Protein AF-A0A850I2E7-F1 (afdb_monomer_lite)

Sequence (109 aa):
MKTKVGPKFDHPVLSTLGLPAKTVACFAPAAVASGYQDAPQIETSKTATVHFEDESLLDIVGPGSVVAMPTKTAFQTDLISIRVRARAAWAVTPGGAQVINPSYSSECA

Radius of gyration: 22.17 Å; chains: 1; bounding box: 39×52×66 Å

Structure (mmCIF, N/CA/C/O backbone):
data_AF-A0A850I2E7-F1
#
_entry.id   AF-A0A850I2E7-F1
#
loop_
_atom_site.group_PDB
_atom_site.id
_atom_site.type_symbol
_atom_site.label_atom_id
_atom_site.label_alt_id
_atom_site.label_comp_id
_atom_site.label_asym_id
_atom_site.label_entity_id
_atom_site.label_seq_id
_atom_site.pdbx_PDB_ins_code
_atom_site.Cartn_x
_atom_site.Cartn_y
_atom_site.Cartn_z
_atom_site.occupancy
_atom_site.B_iso_or_equiv
_atom_site.auth_seq_id
_atom_site.auth_comp_id
_atom_site.auth_asym_id
_atom_site.auth_atom_id
_atom_site.pdbx_PDB_model_num
ATOM 1 N N . MET A 1 1 ? -11.814 3.214 -15.231 1.00 51.19 1 MET A N 1
ATOM 2 C CA . MET A 1 1 ? -12.111 4.508 -15.886 1.00 51.19 1 MET A CA 1
ATOM 3 C C . MET A 1 1 ? -10.813 5.018 -16.506 1.00 51.19 1 MET A C 1
ATOM 5 O O . MET A 1 1 ? -9.890 5.286 -15.756 1.00 51.19 1 MET A O 1
ATOM 9 N N . LYS A 1 2 ? -10.680 5.048 -17.843 1.00 52.62 2 LYS A N 1
ATOM 10 C CA . LYS A 1 2 ? -9.493 5.621 -18.509 1.00 52.62 2 LYS A CA 1
ATOM 11 C C . LYS A 1 2 ? -9.649 7.145 -18.516 1.00 52.62 2 LYS A C 1
ATOM 13 O O . LYS A 1 2 ? -10.505 7.663 -19.230 1.00 52.62 2 LYS A O 1
ATOM 18 N N . THR A 1 3 ? -8.894 7.862 -17.692 1.00 58.09 3 THR A N 1
ATOM 19 C CA . THR A 1 3 ? -8.828 9.327 -17.770 1.00 58.09 3 THR A CA 1
ATOM 20 C C . THR A 1 3 ? -8.126 9.718 -19.070 1.00 58.09 3 THR A C 1
ATOM 22 O O . THR A 1 3 ? -7.101 9.149 -19.437 1.00 58.09 3 THR A O 1
ATOM 25 N N . LYS A 1 4 ? -8.713 10.649 -19.828 1.00 58.19 4 LYS A N 1
ATOM 26 C CA . LYS A 1 4 ? -8.162 11.095 -21.114 1.00 58.19 4 LYS A CA 1
ATOM 27 C C . LYS A 1 4 ? -6.980 12.039 -20.864 1.00 58.19 4 LYS A C 1
ATOM 29 O O . LYS A 1 4 ? -7.178 13.239 -20.742 1.00 58.19 4 LYS A O 1
ATOM 34 N N . VAL A 1 5 ? -5.767 11.493 -20.780 1.00 67.62 5 VAL A N 1
ATOM 35 C CA . VAL A 1 5 ? -4.514 12.261 -20.578 1.00 67.62 5 VAL A CA 1
ATOM 36 C C . VAL A 1 5 ? -3.858 12.698 -21.899 1.00 67.62 5 VAL A C 1
ATOM 38 O O . VAL A 1 5 ? -2.844 13.385 -21.899 1.00 67.62 5 VAL A O 1
ATOM 41 N N . GLY A 1 6 ? -4.446 12.315 -23.038 1.00 71.50 6 GLY A N 1
ATOM 42 C CA . GLY A 1 6 ? -4.006 12.683 -24.385 1.00 71.50 6 GLY A CA 1
ATOM 43 C C . GLY A 1 6 ? -4.188 11.532 -25.383 1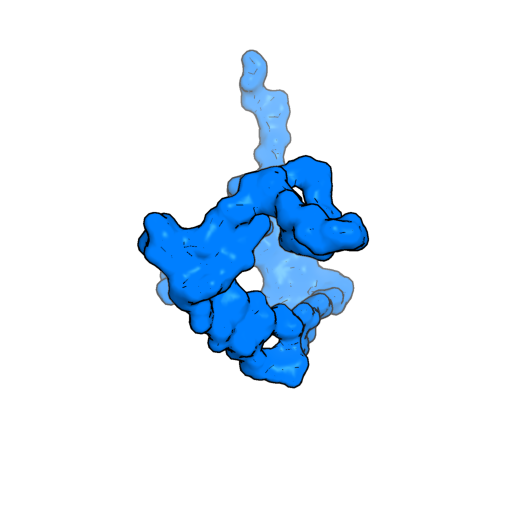.00 71.50 6 GLY A C 1
ATOM 44 O O . GLY A 1 6 ? -4.331 10.383 -24.971 1.00 71.50 6 GLY A O 1
ATOM 45 N N . PRO A 1 7 ? -4.175 11.801 -26.701 1.00 76.12 7 PRO A N 1
ATOM 46 C CA . PRO A 1 7 ? -4.477 10.800 -27.732 1.00 76.12 7 PRO A CA 1
ATOM 47 C C . PRO A 1 7 ? -3.427 9.685 -27.862 1.00 76.12 7 PRO A C 1
ATOM 49 O O . PRO A 1 7 ? -3.707 8.662 -28.475 1.00 76.12 7 PRO A O 1
ATOM 52 N N . LYS A 1 8 ? -2.223 9.878 -27.309 1.00 79.62 8 LYS A N 1
ATOM 53 C CA . LYS A 1 8 ? -1.114 8.909 -27.368 1.00 79.62 8 LYS A CA 1
ATOM 54 C C . LYS A 1 8 ? -0.792 8.256 -26.022 1.00 79.62 8 LYS A C 1
ATOM 56 O O . LYS A 1 8 ? 0.108 7.427 -25.957 1.00 79.62 8 LYS A O 1
ATOM 61 N N . PHE A 1 9 ? -1.484 8.642 -24.951 1.00 81.56 9 PHE A N 1
ATOM 62 C CA . PHE A 1 9 ? -1.241 8.093 -23.623 1.00 81.56 9 PHE A CA 1
ATOM 63 C C . PHE A 1 9 ? -2.217 6.944 -23.362 1.00 81.56 9 PHE A C 1
ATOM 65 O O . PHE A 1 9 ? -3.357 7.174 -22.961 1.00 81.56 9 PHE A O 1
ATOM 72 N N . ASP A 1 10 ? -1.773 5.712 -23.612 1.00 86.00 10 ASP A N 1
ATOM 73 C CA . ASP A 1 10 ? -2.569 4.494 -23.398 1.00 86.00 10 ASP A CA 1
ATOM 74 C C . ASP A 1 10 ? -2.036 3.668 -22.219 1.00 86.00 10 ASP A C 1
ATOM 76 O O . ASP A 1 10 ? -1.788 2.468 -22.314 1.00 86.00 10 ASP A O 1
ATOM 80 N N . HIS A 1 11 ? -1.835 4.335 -21.082 1.00 85.62 11 HIS A N 1
ATOM 81 C CA . HIS A 1 11 ? -1.470 3.686 -19.825 1.00 85.62 11 HIS A CA 1
ATOM 82 C C . HIS A 1 11 ? -2.578 3.871 -18.781 1.00 85.62 11 HIS A C 1
ATOM 84 O O . HIS A 1 11 ? -3.273 4.893 -18.788 1.00 85.62 11 HIS A O 1
ATOM 90 N N . PRO A 1 12 ? -2.777 2.894 -17.876 1.00 87.75 12 PRO A N 1
ATOM 91 C CA . PRO A 1 12 ? -3.738 3.033 -16.795 1.00 87.75 12 PRO A CA 1
ATOM 92 C C . PRO A 1 12 ? -3.317 4.167 -15.859 1.00 87.75 12 PRO A C 1
ATOM 94 O O . PRO A 1 12 ? -2.169 4.245 -15.428 1.00 87.75 12 PRO A O 1
ATOM 97 N N . VAL A 1 13 ? -4.272 5.028 -15.526 1.00 88.12 13 VAL A N 1
ATOM 98 C CA . VAL A 1 13 ? -4.089 6.109 -14.558 1.00 88.12 13 VAL A CA 1
ATOM 99 C C . VAL A 1 13 ? -4.911 5.785 -13.330 1.00 88.12 13 VAL A C 1
ATOM 101 O O . VAL A 1 13 ? -6.115 5.536 -13.424 1.00 88.12 13 VAL A O 1
ATOM 104 N N . LEU A 1 14 ? -4.250 5.809 -12.182 1.00 90.19 14 LEU A N 1
ATOM 105 C CA . LEU A 1 14 ? -4.861 5.585 -10.883 1.00 90.19 14 LEU A CA 1
ATOM 106 C C . LEU A 1 14 ? -4.784 6.889 -10.090 1.00 90.19 14 LEU A C 1
ATOM 108 O O . LEU A 1 14 ? -3.724 7.502 -9.996 1.00 90.19 14 LEU A O 1
ATOM 112 N N . SER A 1 15 ? -5.912 7.322 -9.534 1.00 89.44 15 SER A N 1
ATOM 113 C CA . SER A 1 15 ? -5.961 8.458 -8.614 1.00 89.44 15 SER A CA 1
ATOM 114 C C . SER A 1 15 ? -5.662 7.993 -7.192 1.00 89.44 15 SER A C 1
ATOM 116 O O . SER A 1 15 ? -6.205 6.980 -6.754 1.00 89.44 15 SER A O 1
ATOM 118 N N . THR A 1 16 ? -4.854 8.751 -6.453 1.00 90.06 16 THR A N 1
ATOM 119 C CA . THR A 1 16 ? -4.547 8.480 -5.045 1.00 90.06 16 THR A CA 1
ATOM 120 C C . THR A 1 16 ? -4.463 9.777 -4.250 1.00 90.06 16 THR A C 1
ATOM 122 O O . THR A 1 16 ? -4.033 10.799 -4.778 1.00 90.06 16 THR A O 1
ATOM 125 N N . LEU A 1 17 ? -4.857 9.720 -2.977 1.00 92.06 17 LEU A N 1
ATOM 126 C CA . LEU A 1 17 ? -4.629 10.793 -2.003 1.00 92.06 17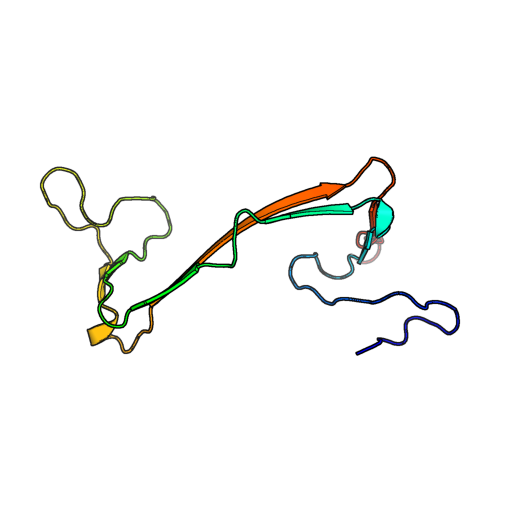 LEU A CA 1
ATOM 127 C C . LEU A 1 17 ? -3.253 10.682 -1.326 1.00 92.06 17 LEU A C 1
ATOM 129 O O . LEU A 1 17 ? -2.863 11.572 -0.582 1.00 92.06 17 LEU A O 1
ATOM 133 N N . GLY A 1 18 ? -2.513 9.596 -1.575 1.00 91.38 18 GLY A N 1
ATOM 134 C CA . GLY A 1 18 ? -1.185 9.370 -0.998 1.00 91.38 18 GLY A CA 1
ATOM 135 C C . GLY A 1 18 ? -0.059 10.179 -1.649 1.00 91.38 18 GLY A C 1
ATOM 136 O O . GLY A 1 18 ? 1.080 10.086 -1.204 1.00 91.38 18 GLY A O 1
ATOM 137 N N . LEU A 1 19 ? -0.349 10.947 -2.704 1.00 90.88 19 LEU A N 1
ATOM 138 C CA . LEU A 1 19 ? 0.598 11.874 -3.322 1.00 90.88 19 LEU A CA 1
ATOM 139 C C . LEU A 1 19 ? 0.202 13.319 -2.986 1.00 90.88 19 LEU A C 1
ATOM 141 O O . LEU A 1 19 ? -0.992 13.626 -2.980 1.00 90.88 19 LEU A O 1
ATOM 145 N N . PRO A 1 20 ? 1.174 14.222 -2.753 1.00 91.00 20 PRO A N 1
ATOM 146 C CA . PRO A 1 20 ? 0.889 15.643 -2.604 1.00 91.00 20 PRO A CA 1
ATOM 147 C C . PRO A 1 20 ? 0.145 16.218 -3.813 1.00 91.00 20 PRO A C 1
ATOM 149 O O . PRO A 1 20 ? 0.219 15.703 -4.933 1.00 91.00 20 PRO A O 1
ATOM 152 N N . ALA A 1 21 ? -0.559 17.328 -3.594 1.00 89.12 21 ALA A N 1
ATOM 153 C CA . ALA A 1 21 ? -1.259 18.017 -4.668 1.00 89.12 21 ALA A CA 1
ATOM 154 C C . ALA A 1 21 ? -0.300 18.369 -5.820 1.00 89.12 21 ALA A C 1
ATOM 156 O O . ALA A 1 21 ? 0.814 18.839 -5.595 1.00 89.12 21 ALA A O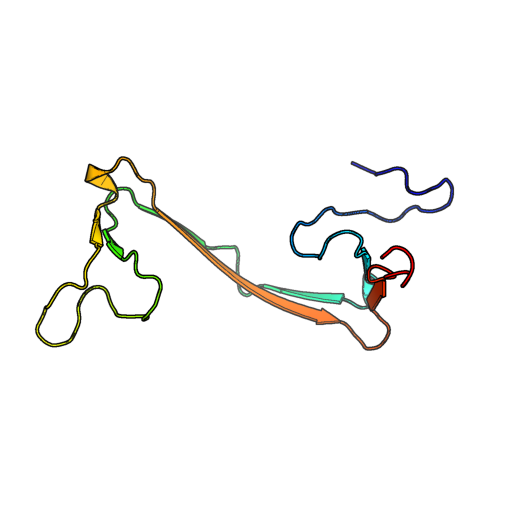 1
ATOM 157 N N . LYS A 1 22 ? -0.773 18.174 -7.060 1.00 88.94 22 LYS A N 1
ATOM 158 C CA . LYS A 1 22 ? -0.013 18.397 -8.305 1.00 88.94 22 LYS A CA 1
ATOM 159 C C . LYS A 1 22 ? 1.233 17.504 -8.471 1.00 88.94 22 LYS A C 1
ATOM 161 O O . LYS A 1 22 ? 2.056 17.794 -9.334 1.00 88.94 22 LYS A O 1
ATOM 166 N N . THR A 1 23 ? 1.353 16.414 -7.710 1.00 92.00 23 THR A N 1
ATOM 167 C CA . THR A 1 23 ? 2.393 15.395 -7.911 1.00 92.00 23 THR A CA 1
ATOM 168 C C . THR A 1 23 ? 1.870 14.243 -8.766 1.00 92.00 23 THR A C 1
ATOM 170 O O . THR A 1 23 ? 0.758 13.755 -8.564 1.00 92.00 23 THR A O 1
ATOM 173 N N . VAL A 1 24 ? 2.693 13.768 -9.702 1.00 91.62 24 VAL A N 1
ATOM 174 C CA . VAL A 1 24 ? 2.427 12.562 -10.500 1.00 91.62 24 VAL A CA 1
ATOM 175 C C . VAL A 1 24 ? 3.591 11.594 -10.340 1.00 91.62 24 VAL A C 1
ATOM 177 O O . VAL A 1 24 ? 4.747 11.988 -10.472 1.00 91.62 24 VAL A O 1
ATOM 180 N N . ALA A 1 25 ? 3.288 10.323 -10.084 1.00 93.44 25 ALA A N 1
ATOM 181 C CA . ALA A 1 25 ? 4.270 9.247 -10.069 1.00 93.44 25 ALA A CA 1
ATOM 182 C C . ALA A 1 25 ? 3.938 8.224 -11.161 1.00 93.44 25 ALA A C 1
ATOM 184 O O . ALA A 1 25 ? 2.801 7.761 -11.266 1.00 93.44 25 ALA A O 1
ATOM 185 N N . CYS A 1 26 ? 4.940 7.872 -11.958 1.00 93.38 26 CYS A N 1
ATOM 186 C CA . CYS A 1 26 ? 4.857 6.880 -13.019 1.00 93.38 26 CYS A CA 1
ATOM 187 C C . CYS A 1 26 ? 5.809 5.729 -12.706 1.00 93.38 26 CYS A C 1
ATOM 189 O O . CYS A 1 26 ? 6.969 5.955 -12.367 1.00 93.38 26 CYS A O 1
ATOM 191 N N . PHE A 1 27 ? 5.328 4.501 -12.870 1.00 94.12 27 PHE A N 1
ATOM 192 C CA . PHE A 1 27 ? 6.102 3.287 -12.634 1.00 94.12 27 PHE A CA 1
ATOM 193 C C . PHE A 1 27 ? 6.031 2.402 -13.873 1.00 94.12 27 PHE A C 1
ATOM 195 O O . PHE A 1 27 ? 4.941 2.149 -14.392 1.00 94.12 27 PHE A O 1
ATOM 202 N N . ALA A 1 28 ? 7.178 1.924 -14.351 1.00 94.19 28 ALA A N 1
ATOM 203 C CA . ALA A 1 28 ? 7.212 0.913 -15.398 1.00 94.19 28 ALA A CA 1
ATOM 204 C C . ALA A 1 28 ? 6.720 -0.421 -14.803 1.00 94.19 28 ALA A C 1
ATOM 206 O O . ALA A 1 28 ? 7.341 -0.905 -13.857 1.00 94.19 28 ALA A O 1
ATOM 207 N N . PRO A 1 29 ? 5.652 -1.054 -15.330 1.00 91.75 29 PRO A N 1
ATOM 208 C CA . PRO A 1 29 ? 5.078 -2.248 -14.703 1.00 91.75 29 PRO A CA 1
ATOM 209 C C . PRO A 1 29 ? 6.080 -3.393 -14.514 1.00 91.75 29 PRO A C 1
ATOM 211 O O . PRO A 1 29 ? 6.080 -4.045 -13.479 1.00 91.75 29 PRO A O 1
ATOM 214 N N . ALA A 1 30 ? 6.984 -3.590 -15.478 1.00 94.31 30 ALA A N 1
ATOM 215 C CA . ALA A 1 30 ? 8.017 -4.625 -15.415 1.00 94.31 30 ALA A CA 1
ATOM 216 C C . ALA A 1 30 ? 9.122 -4.352 -14.374 1.00 94.31 30 ALA A C 1
ATOM 218 O O . ALA A 1 30 ? 9.899 -5.249 -14.062 1.00 94.31 30 ALA A O 1
ATOM 219 N N . ALA A 1 31 ? 9.210 -3.127 -13.850 1.00 96.00 31 ALA A N 1
ATOM 220 C CA . ALA A 1 31 ? 10.201 -2.724 -12.857 1.00 96.00 31 ALA A CA 1
ATOM 221 C C . ALA A 1 31 ? 9.683 -2.813 -11.412 1.00 96.00 31 ALA A C 1
ATOM 223 O O . ALA A 1 31 ? 10.452 -2.582 -10.479 1.00 96.00 31 ALA A O 1
ATOM 224 N N . VAL A 1 32 ? 8.391 -3.107 -11.220 1.00 95.75 32 VAL A N 1
ATOM 225 C CA . VAL A 1 32 ? 7.746 -3.171 -9.905 1.00 95.75 32 VAL A CA 1
ATOM 226 C C . VAL A 1 32 ? 7.553 -4.625 -9.496 1.00 95.75 32 VAL A C 1
ATOM 228 O O . VAL A 1 32 ? 6.874 -5.391 -10.175 1.00 95.75 32 VAL A O 1
ATOM 231 N N . ALA A 1 33 ? 8.099 -4.986 -8.339 1.00 95.69 33 ALA A N 1
ATOM 232 C CA . ALA A 1 33 ? 7.779 -6.231 -7.658 1.00 95.69 33 ALA A CA 1
ATOM 233 C C . ALA A 1 33 ? 6.829 -5.934 -6.494 1.00 95.69 33 ALA A C 1
ATOM 235 O O . ALA A 1 33 ? 7.064 -5.010 -5.714 1.00 95.69 33 ALA A O 1
ATOM 236 N N . SER A 1 34 ? 5.769 -6.731 -6.363 1.00 94.44 34 SER A N 1
ATOM 237 C CA . SER A 1 34 ? 4.870 -6.693 -5.207 1.00 94.44 34 SER A CA 1
ATOM 238 C C . SER A 1 34 ? 4.691 -8.098 -4.651 1.00 94.44 34 SER A C 1
ATOM 240 O O . SER A 1 34 ? 4.646 -9.070 -5.405 1.00 94.44 34 SER A O 1
ATOM 242 N N . GLY A 1 35 ? 4.634 -8.202 -3.328 1.00 93.69 35 GLY A N 1
ATOM 243 C CA . GLY A 1 35 ? 4.462 -9.461 -2.620 1.00 93.69 35 GLY A CA 1
ATOM 244 C C . GLY A 1 35 ? 3.497 -9.293 -1.458 1.00 93.69 35 GLY A C 1
ATOM 245 O O . GLY A 1 35 ? 3.488 -8.261 -0.786 1.00 93.69 35 GLY A O 1
ATOM 246 N N . TYR A 1 36 ? 2.702 -10.329 -1.221 1.00 94.50 36 TYR A N 1
ATOM 247 C CA . TYR A 1 36 ? 1.727 -10.391 -0.141 1.00 94.50 36 TYR A CA 1
ATOM 248 C C . TYR A 1 36 ? 1.957 -11.686 0.626 1.00 94.50 36 TYR A C 1
ATOM 250 O O . TYR A 1 36 ? 2.177 -12.729 0.011 1.00 94.50 36 TYR A O 1
ATOM 258 N N . GLN A 1 37 ? 1.937 -11.621 1.959 1.00 91.81 37 GLN A N 1
ATOM 259 C CA . GLN A 1 37 ? 2.083 -12.832 2.772 1.00 91.81 37 GLN A CA 1
ATOM 260 C C . GLN A 1 37 ? 0.853 -13.745 2.624 1.00 91.81 37 GLN A C 1
ATOM 262 O O . GLN A 1 37 ? 1.003 -14.959 2.552 1.00 91.81 37 GLN A O 1
ATOM 267 N N . ASP A 1 38 ? -0.345 -13.152 2.605 1.00 90.62 38 ASP A N 1
ATOM 268 C CA . ASP A 1 38 ? -1.643 -13.821 2.459 1.00 90.62 38 ASP A CA 1
ATOM 269 C C . ASP A 1 38 ? -2.716 -12.778 2.071 1.00 90.62 38 ASP A C 1
ATOM 271 O O . ASP A 1 38 ? -2.426 -11.574 1.995 1.00 90.62 38 ASP A O 1
ATOM 275 N N . ALA A 1 39 ? -3.956 -13.216 1.856 1.00 92.00 39 ALA A N 1
ATOM 276 C CA . ALA A 1 39 ? -5.116 -12.346 1.737 1.00 92.00 39 ALA A CA 1
ATOM 277 C C . ALA A 1 39 ? -5.255 -11.429 2.976 1.00 92.00 39 ALA A C 1
ATOM 279 O O . ALA A 1 39 ? -4.958 -11.849 4.101 1.00 92.00 39 ALA A O 1
ATOM 280 N N . PRO A 1 40 ? -5.723 -10.176 2.810 1.00 91.81 40 PRO A N 1
ATOM 281 C CA . PRO A 1 40 ? -5.979 -9.287 3.937 1.00 91.81 40 PRO A CA 1
ATOM 282 C C . PRO A 1 40 ? -6.925 -9.922 4.960 1.00 91.81 40 PRO A C 1
ATOM 284 O O . PRO A 1 40 ? -8.024 -10.358 4.621 1.00 91.81 40 PRO A O 1
ATOM 287 N N . GLN A 1 41 ? -6.519 -9.930 6.228 1.00 92.62 41 GLN A N 1
ATOM 288 C CA . GLN A 1 41 ? -7.371 -10.382 7.323 1.00 92.62 41 GLN A CA 1
ATOM 289 C C . GLN A 1 41 ? -8.211 -9.209 7.817 1.00 92.62 41 GLN A C 1
ATOM 291 O O . GLN A 1 41 ? -7.660 -8.210 8.290 1.00 92.62 41 GLN A O 1
ATOM 296 N N . ILE A 1 42 ? -9.531 -9.335 7.695 1.00 92.50 42 ILE A N 1
ATOM 297 C CA . ILE A 1 42 ? -10.498 -8.329 8.132 1.00 92.50 42 ILE A CA 1
ATOM 298 C C . ILE A 1 42 ? -11.283 -8.908 9.301 1.00 92.50 42 ILE A C 1
ATOM 300 O O . ILE A 1 42 ? -11.953 -9.929 9.169 1.00 92.50 42 ILE A O 1
ATOM 304 N N . GLU A 1 43 ? -11.211 -8.237 10.439 1.00 90.81 43 GLU A N 1
ATOM 305 C CA . GLU A 1 43 ? -11.975 -8.572 11.633 1.00 90.81 43 GLU A CA 1
ATOM 306 C C . GLU A 1 43 ? -12.835 -7.376 12.025 1.00 90.81 43 GLU A C 1
ATOM 308 O O . GLU A 1 43 ? -12.391 -6.227 11.973 1.00 90.81 43 GLU A O 1
ATOM 313 N N . THR A 1 44 ? -14.067 -7.643 12.443 1.00 89.75 44 THR A N 1
ATOM 314 C CA . THR A 1 44 ? -14.987 -6.610 12.918 1.00 89.75 44 THR A CA 1
ATOM 315 C C . THR A 1 44 ? -15.455 -6.939 14.320 1.00 89.75 44 THR A C 1
ATOM 317 O O . THR A 1 44 ? -15.789 -8.091 14.600 1.00 89.75 44 THR A O 1
ATOM 320 N N . SER A 1 45 ? -15.550 -5.932 15.181 1.00 83.31 45 SER A N 1
ATOM 321 C CA . SER A 1 45 ? -16.130 -6.083 16.511 1.00 83.31 45 SER A CA 1
ATOM 322 C C . SER A 1 45 ? -17.045 -4.914 16.848 1.00 83.31 45 SER A C 1
ATOM 324 O O . SER A 1 45 ? -16.723 -3.757 16.582 1.00 83.31 45 SER A O 1
ATOM 326 N N . LYS A 1 46 ? -18.188 -5.240 17.455 1.00 81.12 46 LYS A N 1
ATOM 327 C CA . LYS A 1 46 ? -19.144 -4.278 18.028 1.00 81.12 46 LYS A CA 1
ATOM 328 C C . LYS A 1 46 ? -18.991 -4.131 19.544 1.00 81.12 46 LYS A C 1
ATOM 330 O O . LYS A 1 46 ? -19.669 -3.321 20.160 1.00 81.12 46 LYS A O 1
ATOM 335 N N . THR A 1 47 ? -18.122 -4.934 20.156 1.00 81.81 47 THR A N 1
ATOM 336 C CA . THR A 1 47 ? -17.902 -4.975 21.610 1.00 81.81 47 THR A CA 1
ATOM 337 C C . THR A 1 47 ? -16.475 -4.591 21.990 1.00 81.81 47 THR A C 1
ATOM 339 O O . THR A 1 47 ? -16.111 -4.673 23.160 1.00 81.81 47 THR A O 1
ATOM 342 N N . ALA A 1 48 ? -15.656 -4.186 21.014 1.00 79.44 48 ALA A N 1
ATOM 343 C CA . ALA A 1 48 ? -14.286 -3.775 21.259 1.00 79.44 48 ALA A CA 1
ATOM 344 C C . ALA A 1 48 ? -14.233 -2.512 22.126 1.00 79.44 48 ALA A C 1
ATOM 346 O O . ALA A 1 48 ? -15.051 -1.598 22.000 1.00 79.44 48 ALA A O 1
ATOM 347 N N . THR A 1 49 ? -13.229 -2.474 22.988 1.00 78.69 49 THR A N 1
ATOM 348 C CA . THR A 1 49 ? -12.842 -1.290 23.743 1.00 78.69 49 THR A CA 1
ATOM 349 C C . THR A 1 49 ? -11.660 -0.653 23.023 1.00 78.69 49 THR A C 1
ATOM 351 O O . THR A 1 49 ? -10.676 -1.339 22.749 1.00 78.69 49 THR A O 1
ATOM 354 N N . VAL A 1 50 ? -11.772 0.628 22.676 1.00 76.44 50 VAL A N 1
ATOM 355 C CA . VAL A 1 50 ? -10.768 1.368 21.901 1.00 76.44 50 VAL A CA 1
ATOM 356 C C . VAL A 1 50 ? -10.176 2.472 22.774 1.00 76.44 50 VAL A C 1
ATOM 358 O O . VAL A 1 50 ? -10.914 3.251 23.388 1.00 76.44 50 VAL A O 1
ATOM 361 N N . HIS A 1 51 ? -8.846 2.503 22.836 1.00 78.62 51 HIS A N 1
ATOM 362 C CA . HIS A 1 51 ? -8.075 3.589 23.431 1.00 78.62 51 HIS A CA 1
ATOM 363 C C . HIS A 1 51 ? -7.940 4.726 22.418 1.00 78.62 51 HIS A C 1
ATOM 365 O O . HIS A 1 51 ? -7.642 4.458 21.255 1.00 78.62 51 HIS A O 1
ATOM 371 N N . PHE A 1 52 ? -8.198 5.964 22.839 1.00 69.31 52 PHE A N 1
ATOM 372 C CA . PHE A 1 52 ? -8.149 7.144 21.970 1.00 69.31 52 PHE A CA 1
ATOM 373 C C . PHE A 1 52 ? -7.145 8.162 22.507 1.00 69.31 52 PHE A C 1
ATOM 375 O O . PHE A 1 52 ? -7.533 9.267 22.890 1.00 69.31 52 PHE A O 1
ATOM 382 N N . GLU A 1 53 ? -5.873 7.786 22.582 1.00 71.88 53 GLU A N 1
ATOM 383 C CA . GLU A 1 53 ? -4.812 8.727 22.926 1.00 71.88 53 GLU A CA 1
ATOM 384 C C . GLU A 1 53 ? -4.110 9.263 21.677 1.00 71.88 53 GLU A C 1
ATOM 386 O O . GLU A 1 53 ? -4.146 8.645 20.617 1.00 71.88 53 GLU A O 1
ATOM 391 N N . ASP A 1 54 ? -3.545 10.463 21.803 1.00 69.88 54 ASP A N 1
ATOM 392 C CA . ASP A 1 54 ? -2.948 11.210 20.685 1.00 69.88 54 ASP A CA 1
ATOM 393 C C . ASP A 1 54 ? -1.437 11.440 20.883 1.00 69.88 54 ASP A C 1
ATOM 395 O O . ASP A 1 54 ? -0.674 11.482 19.923 1.00 69.88 54 ASP A O 1
ATOM 399 N N . GLU A 1 55 ? -0.971 11.543 22.135 1.00 69.50 55 GLU A N 1
ATOM 400 C CA . GLU A 1 55 ? 0.402 11.981 22.437 1.00 69.50 55 GLU A CA 1
ATOM 401 C C . GLU A 1 55 ? 1.341 10.875 22.956 1.00 69.50 55 GLU A C 1
ATOM 403 O O . GLU A 1 55 ? 2.562 11.020 22.867 1.00 69.50 55 GLU A O 1
ATOM 408 N N . SER A 1 56 ? 0.826 9.766 23.500 1.00 68.50 56 SER A N 1
ATOM 409 C CA . SER A 1 56 ? 1.662 8.752 24.159 1.00 68.50 56 SER A CA 1
ATOM 410 C C . SER A 1 56 ? 1.098 7.339 24.037 1.00 68.50 56 SER A C 1
ATOM 412 O O . SER A 1 56 ? 0.205 6.979 24.795 1.00 68.50 56 SER A O 1
ATOM 414 N N . LEU A 1 57 ? 1.695 6.519 23.171 1.00 66.00 57 LEU A N 1
ATOM 415 C CA . LEU A 1 57 ? 1.286 5.133 22.910 1.00 66.00 57 LEU A CA 1
ATOM 416 C C . LEU A 1 57 ? 1.388 4.266 24.178 1.00 66.00 57 LEU A C 1
ATOM 418 O O . LEU A 1 57 ? 2.435 3.680 24.460 1.00 66.00 57 LEU A O 1
ATOM 422 N N . LEU A 1 58 ? 0.303 4.198 24.950 1.00 71.06 58 LEU A N 1
ATOM 423 C CA . LEU A 1 58 ? 0.155 3.351 26.129 1.00 71.06 58 LEU A CA 1
ATOM 424 C C . LEU A 1 58 ? -0.796 2.194 25.821 1.00 71.06 58 LEU A C 1
ATOM 426 O O . LEU A 1 58 ? -1.793 2.344 25.115 1.00 71.06 58 LEU A O 1
ATOM 430 N N . ASP A 1 59 ? -0.509 1.028 26.397 1.00 77.75 59 ASP A N 1
ATOM 431 C CA . ASP A 1 59 ? -1.461 -0.078 26.390 1.00 77.75 59 ASP A CA 1
ATOM 432 C C . ASP A 1 59 ? -2.741 0.317 27.148 1.00 77.75 59 ASP A C 1
ATOM 434 O O . ASP A 1 59 ? -2.689 1.024 28.157 1.00 77.75 59 ASP A O 1
ATOM 438 N N . ILE A 1 60 ? -3.899 -0.206 26.713 1.00 78.56 60 ILE A N 1
ATOM 439 C CA . ILE A 1 60 ? -5.203 0.025 27.376 1.00 78.56 60 ILE A CA 1
ATOM 440 C C . ILE A 1 60 ? -5.133 -0.280 28.876 1.00 78.56 60 ILE A C 1
ATOM 442 O O . ILE A 1 60 ? -5.807 0.374 29.672 1.00 78.56 60 ILE A O 1
ATOM 446 N N . VAL A 1 61 ? -4.338 -1.280 29.260 1.00 82.44 61 VAL A N 1
ATOM 447 C CA . VAL A 1 61 ? -4.100 -1.652 30.652 1.00 82.44 61 VAL A CA 1
ATOM 448 C C . VAL A 1 61 ? -2.599 -1.671 30.902 1.00 82.44 61 VAL A C 1
ATOM 450 O O . VAL A 1 61 ? -1.889 -2.515 30.360 1.00 82.44 61 VAL A O 1
ATOM 453 N N . GLY A 1 62 ? -2.130 -0.753 31.744 1.00 77.44 62 GLY A N 1
ATOM 454 C CA . GLY A 1 62 ? -0.736 -0.699 32.171 1.00 77.44 62 GLY A CA 1
ATOM 455 C C . GLY A 1 62 ? -0.424 -1.628 33.356 1.00 77.44 62 GLY A C 1
ATOM 456 O O . GLY A 1 62 ? -1.317 -2.277 33.918 1.00 77.44 62 GLY A O 1
ATOM 457 N N . PRO A 1 63 ? 0.849 -1.671 33.794 1.00 74.69 63 PRO A N 1
ATOM 458 C CA . PRO A 1 63 ? 1.252 -2.373 35.010 1.00 74.69 63 PRO A CA 1
ATOM 459 C C . PRO A 1 63 ? 0.399 -1.930 36.209 1.00 74.69 63 PRO A C 1
ATOM 461 O O . PRO A 1 63 ? 0.216 -0.739 36.442 1.00 74.69 63 PRO A O 1
ATOM 464 N N . GLY A 1 64 ? -0.140 -2.888 36.968 1.00 80.75 64 GLY A N 1
ATOM 465 C CA . GLY A 1 64 ? -1.044 -2.598 38.090 1.00 80.75 64 GLY A CA 1
ATOM 466 C C . GLY A 1 64 ? -2.532 -2.522 37.726 1.00 80.75 64 GLY A C 1
ATOM 467 O O . GLY A 1 64 ? -3.331 -2.114 38.561 1.00 80.75 64 GLY A O 1
ATOM 468 N N . SER A 1 65 ? -2.925 -2.954 36.521 1.00 79.88 65 SER A N 1
ATOM 469 C CA . SER A 1 65 ? -4.330 -3.001 36.068 1.00 79.88 65 SER A CA 1
ATOM 470 C C . SER A 1 65 ? -5.016 -1.631 35.985 1.00 79.88 65 SER A C 1
ATOM 472 O O . SER A 1 65 ? -6.241 -1.535 36.066 1.00 79.88 65 SER A O 1
ATOM 474 N N . VAL A 1 66 ? -4.234 -0.563 35.817 1.00 79.81 66 VAL A N 1
ATOM 475 C CA . VAL A 1 66 ? -4.764 0.789 35.621 1.00 79.81 66 VAL A CA 1
ATOM 476 C C . VAL A 1 66 ? -5.151 0.949 34.156 1.00 79.81 66 VAL A C 1
ATOM 478 O O . VAL A 1 66 ? -4.321 0.769 33.264 1.00 79.81 66 VAL A O 1
ATOM 481 N N . VAL A 1 67 ? -6.423 1.267 33.919 1.00 80.62 67 VAL A N 1
ATOM 482 C CA . VAL A 1 67 ? -6.952 1.512 32.575 1.00 80.62 67 VAL A CA 1
ATOM 483 C C . VAL A 1 67 ? -6.536 2.904 32.115 1.00 80.62 67 VAL A C 1
ATOM 485 O O . VAL A 1 67 ? -6.792 3.890 32.809 1.00 80.62 67 VAL A O 1
ATOM 488 N N . ALA A 1 68 ? -5.925 2.989 30.938 1.00 72.56 68 ALA A N 1
ATOM 489 C CA . ALA A 1 68 ? -5.552 4.255 30.332 1.00 72.56 68 ALA A CA 1
ATOM 490 C C . ALA A 1 68 ? -6.811 5.016 29.860 1.00 72.56 68 ALA A C 1
ATOM 492 O O . ALA A 1 68 ? -7.766 4.426 29.349 1.00 72.56 68 ALA A O 1
ATOM 493 N N . MET A 1 69 ? -6.837 6.338 30.038 1.00 77.19 69 MET A N 1
ATOM 494 C CA . MET A 1 69 ? -7.965 7.209 29.672 1.00 77.19 69 MET A CA 1
ATOM 495 C C . MET A 1 69 ? -7.537 8.193 28.572 1.00 77.19 69 MET A C 1
ATOM 497 O O . MET A 1 69 ? -6.421 8.697 28.656 1.00 77.19 69 MET A O 1
ATOM 501 N N . PRO A 1 70 ? -8.399 8.517 27.587 1.00 77.31 70 PRO A N 1
ATOM 502 C CA . PRO A 1 70 ? -9.795 8.104 27.456 1.00 77.31 70 PRO A CA 1
ATOM 503 C C . PRO A 1 70 ? -9.959 6.750 26.746 1.00 77.31 70 PRO A C 1
ATOM 505 O O . PRO A 1 70 ? -9.347 6.472 25.716 1.00 77.31 70 PRO A O 1
ATOM 508 N N . THR A 1 71 ? -10.867 5.928 27.269 1.00 78.25 71 THR A N 1
ATOM 509 C CA . THR A 1 71 ? -11.228 4.633 26.684 1.00 78.25 71 THR A CA 1
ATOM 510 C C . THR A 1 71 ? -12.733 4.584 26.431 1.00 78.25 71 THR A C 1
ATOM 512 O O . THR A 1 71 ? -13.522 4.948 27.304 1.00 78.25 71 THR A O 1
ATOM 515 N N . LYS A 1 72 ? -13.152 4.146 25.235 1.00 76.12 72 LYS A N 1
ATOM 516 C CA . LYS A 1 72 ? -14.574 4.001 24.873 1.00 76.12 72 LYS A CA 1
ATOM 517 C C . LYS A 1 72 ? -14.879 2.582 24.422 1.00 76.12 72 LYS A C 1
ATOM 519 O O . LYS A 1 72 ? -14.082 1.948 23.736 1.00 76.12 72 LYS A O 1
ATOM 524 N N . THR A 1 73 ? -16.067 2.099 24.765 1.00 78.12 73 THR A N 1
ATOM 525 C CA . THR A 1 73 ? -16.599 0.848 24.217 1.00 78.12 73 THR A CA 1
ATOM 526 C C . THR A 1 73 ? -17.409 1.124 22.957 1.00 78.12 73 THR A C 1
ATOM 528 O O . THR A 1 73 ? -18.247 2.032 22.920 1.00 78.12 73 THR A O 1
ATOM 531 N N . ALA A 1 74 ? -17.175 0.307 21.932 1.00 77.94 74 ALA A N 1
ATOM 532 C CA . ALA A 1 74 ? -17.876 0.383 20.661 1.00 77.94 74 ALA A CA 1
ATOM 533 C C . ALA A 1 74 ? -19.392 0.167 20.812 1.00 77.94 74 ALA A C 1
ATOM 535 O O . ALA A 1 74 ? -20.174 0.752 20.070 1.00 77.94 74 ALA A O 1
ATOM 536 N N . PHE A 1 75 ? -19.819 -0.585 21.832 1.00 71.56 75 PHE A N 1
ATOM 537 C CA . PHE A 1 75 ? -21.232 -0.871 22.076 1.00 71.56 75 PHE A CA 1
ATOM 538 C C . PHE A 1 75 ? -22.018 0.353 22.570 1.00 71.56 75 PHE A C 1
ATOM 540 O O . PHE A 1 75 ? -23.115 0.617 22.091 1.00 71.56 75 PHE A O 1
ATOM 547 N N . GLN A 1 76 ? -21.470 1.125 23.515 1.00 72.06 76 GLN A N 1
ATOM 548 C CA . GLN A 1 76 ? -22.177 2.280 24.099 1.00 72.06 76 GLN A CA 1
ATOM 549 C C . GLN A 1 76 ? -22.213 3.495 23.168 1.00 72.06 76 GLN A C 1
ATOM 551 O O . GLN A 1 76 ? -22.990 4.417 23.396 1.00 72.06 76 GLN A O 1
ATOM 556 N N . THR A 1 77 ? -21.349 3.519 22.155 1.00 81.81 77 THR A N 1
ATOM 557 C CA . THR A 1 77 ? -21.148 4.683 21.282 1.00 81.81 77 THR A CA 1
AT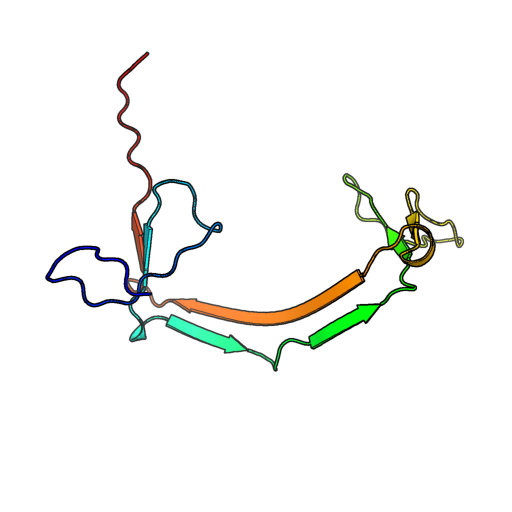OM 558 C C . THR A 1 77 ? -21.555 4.429 19.833 1.00 81.81 77 THR A C 1
ATOM 560 O O . THR A 1 77 ? -21.249 5.251 18.976 1.00 81.81 77 THR A O 1
ATOM 563 N N . ASP A 1 78 ? -22.259 3.319 19.579 1.00 82.25 78 ASP A N 1
ATOM 564 C CA . ASP A 1 78 ? -22.705 2.886 18.248 1.00 82.25 78 ASP A CA 1
ATOM 565 C C . ASP A 1 78 ? -21.565 2.892 17.214 1.00 82.25 78 ASP A C 1
ATOM 567 O O . ASP A 1 78 ? -21.659 3.445 16.119 1.00 82.25 78 ASP A O 1
ATOM 571 N N . LEU A 1 79 ? -20.431 2.300 17.600 1.00 82.88 79 LEU A N 1
ATOM 572 C CA . LEU A 1 79 ? -19.257 2.182 16.744 1.00 82.88 79 LEU A CA 1
ATOM 573 C C . LEU A 1 79 ? -19.114 0.754 16.218 1.00 82.88 79 LEU A C 1
ATOM 575 O O . LEU A 1 79 ? -19.396 -0.235 16.898 1.00 82.88 79 LEU A O 1
ATOM 579 N N . ILE A 1 80 ? -18.567 0.650 15.010 1.00 85.25 80 ILE A N 1
ATOM 580 C CA . ILE A 1 80 ? -17.989 -0.587 14.495 1.00 85.25 80 ILE A CA 1
ATOM 581 C C . ILE A 1 80 ? -16.472 -0.440 14.474 1.00 85.25 80 ILE A C 1
ATOM 583 O O . ILE A 1 80 ? -15.924 0.447 13.822 1.00 85.25 80 ILE A O 1
ATOM 587 N N . SER A 1 81 ? -15.775 -1.319 15.187 1.00 87.19 81 SER A N 1
ATOM 588 C CA . SER A 1 81 ? -14.322 -1.414 15.089 1.00 87.19 81 SER A CA 1
ATOM 589 C C . SER A 1 81 ? -13.968 -2.377 13.967 1.00 87.19 81 SER A C 1
ATOM 591 O O . SER A 1 81 ? -14.407 -3.529 13.976 1.00 87.19 81 SER A O 1
ATOM 593 N N . ILE A 1 82 ? -13.169 -1.910 13.010 1.00 89.38 82 ILE A N 1
ATOM 594 C CA . ILE A 1 82 ? -12.684 -2.713 11.886 1.00 89.38 82 ILE A CA 1
ATOM 595 C C . ILE A 1 82 ? -11.165 -2.794 11.985 1.00 89.38 82 ILE A C 1
ATOM 597 O O . ILE A 1 82 ? -10.478 -1.775 11.940 1.00 89.38 82 ILE A O 1
ATOM 601 N N . ARG A 1 83 ? -10.635 -4.012 12.104 1.00 88.38 83 ARG A N 1
ATOM 602 C CA . ARG A 1 83 ? -9.200 -4.286 12.076 1.00 88.38 83 ARG A CA 1
ATOM 603 C C . ARG A 1 83 ? -8.845 -4.933 10.749 1.00 88.38 83 ARG A C 1
ATOM 605 O O . ARG A 1 83 ? -9.305 -6.032 10.453 1.00 88.38 83 ARG A O 1
ATOM 612 N N . VAL A 1 84 ? -7.995 -4.264 9.976 1.00 91.25 84 VAL A N 1
ATOM 613 C CA . VAL A 1 84 ? -7.482 -4.777 8.701 1.00 91.25 84 VAL A CA 1
ATOM 614 C C . VAL A 1 84 ? -5.987 -5.028 8.835 1.00 91.25 84 VAL A C 1
ATOM 616 O O . VAL A 1 84 ? -5.224 -4.114 9.140 1.00 91.25 84 VAL A O 1
ATOM 619 N N . ARG A 1 85 ? -5.553 -6.267 8.598 1.00 91.50 85 ARG A N 1
ATOM 620 C CA . ARG A 1 85 ? -4.133 -6.629 8.518 1.00 91.50 85 ARG A CA 1
ATOM 621 C C . ARG A 1 85 ? -3.810 -7.114 7.115 1.00 91.50 85 ARG A C 1
ATOM 623 O O . ARG A 1 85 ? -4.197 -8.215 6.734 1.00 91.50 85 ARG A O 1
ATOM 630 N N . ALA A 1 86 ? -3.059 -6.305 6.377 1.00 92.50 86 ALA A N 1
ATOM 631 C CA . ALA A 1 86 ? -2.504 -6.665 5.080 1.00 92.50 86 ALA A CA 1
ATOM 632 C C . ALA A 1 86 ? -0.983 -6.511 5.138 1.00 92.50 86 ALA A C 1
ATOM 634 O O . ALA A 1 86 ? -0.466 -5.404 5.271 1.00 92.50 86 ALA A O 1
ATOM 635 N N . ARG A 1 87 ? -0.262 -7.633 5.077 1.00 92.25 87 ARG A N 1
ATOM 636 C CA . ARG A 1 87 ? 1.202 -7.633 5.010 1.00 92.25 87 ARG A CA 1
ATOM 637 C C . ARG A 1 87 ? 1.613 -7.644 3.549 1.00 92.25 87 ARG A C 1
ATOM 639 O O . ARG A 1 87 ? 1.557 -8.689 2.902 1.00 92.25 87 ARG A O 1
ATOM 646 N N . ALA A 1 88 ? 1.985 -6.470 3.059 1.00 93.50 88 ALA A N 1
ATOM 647 C CA . ALA A 1 88 ? 2.438 -6.259 1.697 1.00 93.50 88 ALA A CA 1
ATOM 648 C C . ALA A 1 88 ? 3.855 -5.680 1.696 1.00 93.50 88 ALA A C 1
ATOM 650 O O . ALA A 1 88 ? 4.218 -4.906 2.582 1.00 93.50 88 ALA A O 1
ATOM 651 N N . ALA A 1 89 ? 4.631 -6.047 0.685 1.00 94.62 89 ALA A N 1
ATOM 652 C CA . ALA A 1 89 ? 5.913 -5.442 0.371 1.00 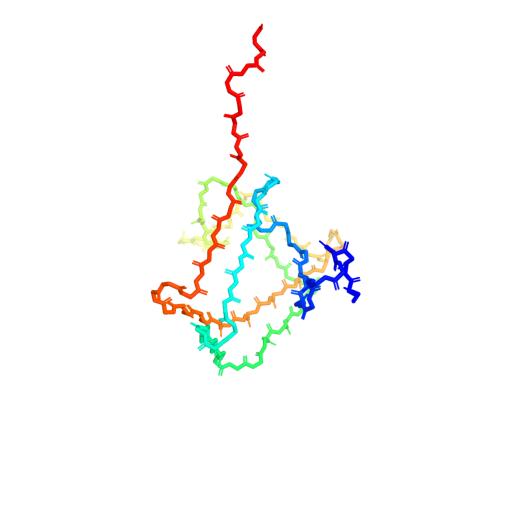94.62 89 ALA A CA 1
ATOM 653 C C . ALA A 1 89 ? 5.936 -5.056 -1.108 1.00 94.62 89 ALA A C 1
ATOM 655 O O . ALA A 1 89 ? 5.348 -5.736 -1.954 1.00 94.62 89 ALA A O 1
ATOM 656 N N . TRP A 1 90 ? 6.634 -3.971 -1.417 1.00 94.88 90 TRP A N 1
ATOM 657 C CA . TRP A 1 90 ? 6.860 -3.516 -2.780 1.00 94.88 90 TRP A CA 1
ATOM 658 C C . TRP A 1 90 ? 8.309 -3.079 -2.951 1.00 94.88 90 TRP A C 1
ATOM 660 O O . TRP A 1 90 ? 8.925 -2.539 -2.033 1.00 94.88 90 TRP A O 1
ATOM 670 N N . ALA A 1 91 ? 8.844 -3.302 -4.144 1.00 96.31 91 ALA A N 1
ATOM 671 C CA . ALA A 1 91 ? 10.156 -2.828 -4.549 1.00 96.31 91 ALA A CA 1
ATOM 672 C C . ALA A 1 91 ? 10.098 -2.335 -5.994 1.00 96.31 91 ALA A C 1
ATOM 674 O O . ALA A 1 91 ? 9.306 -2.827 -6.801 1.00 96.31 91 ALA A O 1
ATOM 675 N N . VAL A 1 92 ? 10.956 -1.371 -6.318 1.00 96.88 92 VAL A N 1
ATOM 676 C CA . VAL A 1 92 ? 11.139 -0.885 -7.684 1.00 96.88 92 VAL A CA 1
ATOM 677 C C . VAL A 1 92 ? 12.616 -0.931 -8.038 1.00 96.88 92 VAL A C 1
ATOM 679 O O . VAL A 1 92 ? 13.465 -0.551 -7.229 1.00 96.88 92 VAL A O 1
ATOM 682 N N . THR A 1 93 ? 12.943 -1.416 -9.232 1.00 96.75 93 THR A N 1
ATOM 683 C CA . THR A 1 93 ? 14.329 -1.386 -9.707 1.00 96.75 93 THR A CA 1
ATOM 684 C C . THR A 1 93 ? 14.771 0.058 -9.977 1.00 96.75 93 THR A C 1
ATOM 686 O O . THR A 1 93 ? 13.938 0.894 -10.347 1.00 96.75 93 THR A O 1
ATOM 689 N N . PRO A 1 94 ? 16.072 0.383 -9.857 1.00 95.75 94 PRO A N 1
ATOM 690 C CA . PRO A 1 94 ? 16.583 1.701 -10.231 1.00 95.75 94 PRO A CA 1
ATOM 691 C C . PRO A 1 94 ? 16.147 2.107 -11.648 1.00 95.75 94 PRO A C 1
ATOM 693 O O . PRO A 1 94 ? 16.184 1.293 -12.568 1.00 95.75 94 PRO A O 1
ATOM 696 N N . GLY A 1 95 ? 15.685 3.351 -11.815 1.00 95.00 95 GLY A N 1
ATOM 697 C CA . GLY A 1 95 ? 15.151 3.866 -13.086 1.00 95.00 95 GLY A CA 1
ATOM 698 C C . GLY A 1 95 ? 13.732 3.398 -13.448 1.00 95.00 95 GLY A C 1
ATOM 699 O O . GLY A 1 95 ? 13.175 3.860 -14.438 1.00 95.00 95 GLY A O 1
ATOM 700 N N . GLY A 1 96 ? 13.120 2.519 -12.649 1.00 95.56 96 GLY A N 1
ATOM 701 C CA . GLY A 1 96 ? 11.766 2.002 -12.870 1.00 95.56 96 GLY A CA 1
ATOM 702 C C . GLY A 1 96 ? 10.630 2.930 -12.433 1.00 95.56 96 GLY A C 1
ATOM 703 O O . GLY A 1 96 ? 9.467 2.641 -12.716 1.00 95.56 96 GLY A O 1
ATOM 704 N N . ALA A 1 97 ? 10.954 4.026 -11.746 1.00 95.19 97 ALA A N 1
ATOM 705 C CA . ALA A 1 97 ? 10.007 5.024 -11.265 1.00 95.19 97 ALA A CA 1
ATOM 706 C C . ALA A 1 97 ? 10.454 6.431 -11.662 1.00 95.19 97 ALA A C 1
ATOM 708 O O . ALA A 1 97 ? 11.641 6.749 -11.606 1.00 95.19 97 ALA A O 1
ATOM 709 N N . GLN A 1 98 ? 9.483 7.279 -11.990 1.00 94.62 98 GLN A N 1
ATOM 710 C CA . GLN A 1 98 ? 9.675 8.708 -12.198 1.00 94.62 98 GLN A CA 1
ATOM 711 C C . GLN A 1 98 ? 8.602 9.480 -11.439 1.00 94.62 98 GLN A C 1
ATOM 713 O O . GLN A 1 98 ? 7.415 9.174 -11.551 1.00 94.62 98 GLN A O 1
ATOM 718 N N . VAL A 1 99 ? 9.016 10.506 -10.697 1.00 93.88 99 VAL A N 1
ATOM 719 C CA . VAL A 1 99 ? 8.108 11.388 -9.957 1.00 93.88 99 VAL A CA 1
ATOM 720 C C . VAL A 1 99 ? 8.265 12.813 -10.465 1.00 93.88 99 VAL A C 1
ATOM 722 O O . VAL A 1 99 ? 9.377 13.3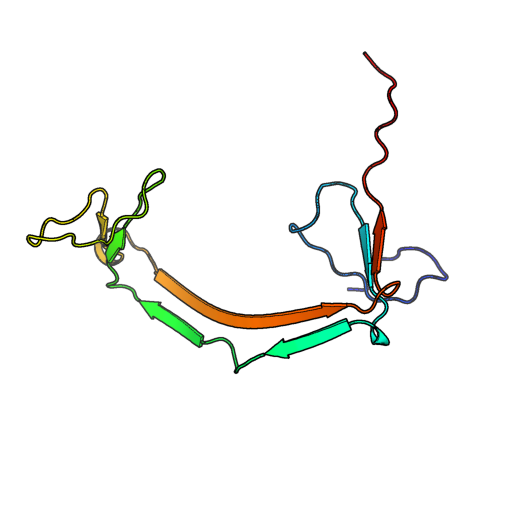17 -10.608 1.00 93.88 99 VAL A O 1
ATOM 725 N N . ILE A 1 100 ? 7.137 13.459 -10.734 1.00 92.44 100 ILE A N 1
ATOM 726 C CA . ILE A 1 100 ? 7.047 14.876 -11.067 1.00 92.44 100 ILE A CA 1
ATOM 727 C C . ILE A 1 100 ? 6.377 15.559 -9.882 1.00 92.44 100 ILE A C 1
ATOM 729 O O . ILE A 1 100 ? 5.208 15.305 -9.597 1.00 92.44 100 ILE A O 1
ATOM 733 N N . ASN A 1 101 ? 7.136 16.403 -9.191 1.00 89.31 101 ASN A N 1
ATOM 734 C CA . ASN A 1 101 ? 6.651 17.220 -8.083 1.00 89.31 101 ASN A CA 1
ATOM 735 C C . ASN A 1 101 ? 6.058 18.540 -8.601 1.00 89.31 101 ASN A C 1
ATOM 737 O O . ASN A 1 101 ? 6.378 18.950 -9.721 1.00 89.31 101 ASN A O 1
ATOM 741 N N . PRO A 1 102 ? 5.245 19.244 -7.793 1.00 81.88 102 PRO A N 1
ATOM 742 C CA . PRO A 1 102 ? 4.844 20.604 -8.115 1.00 81.88 102 PRO A CA 1
ATOM 743 C C . PRO A 1 102 ? 6.074 21.485 -8.357 1.00 81.88 102 PRO A C 1
ATOM 745 O O . PRO A 1 102 ? 6.956 21.593 -7.505 1.00 81.88 102 PRO A O 1
ATOM 748 N N . SER A 1 103 ? 6.115 22.150 -9.509 1.00 70.25 103 SER A N 1
ATOM 749 C CA . SER A 1 103 ? 7.013 23.278 -9.723 1.00 70.25 103 SER A CA 1
ATOM 750 C C . SER A 1 103 ? 6.457 24.475 -8.954 1.00 70.25 103 SER A C 1
ATOM 752 O O . SER A 1 103 ? 5.419 25.026 -9.329 1.00 70.25 103 SER A O 1
ATOM 754 N N . TYR A 1 104 ? 7.123 24.879 -7.876 1.00 59.41 104 TYR A N 1
ATOM 755 C CA . TYR A 1 104 ? 6.887 26.194 -7.291 1.00 59.41 104 TYR A CA 1
ATOM 756 C C . TYR A 1 104 ? 7.579 27.225 -8.189 1.00 59.41 104 TYR A C 1
ATOM 758 O O . TYR A 1 104 ? 8.802 27.333 -8.175 1.00 59.41 104 TYR A O 1
ATOM 766 N N . SER A 1 105 ? 6.820 27.952 -9.011 1.00 59.38 105 SER A N 1
ATOM 767 C CA . SER A 1 105 ? 7.314 29.203 -9.589 1.00 59.38 105 SER A CA 1
ATOM 768 C C . SER A 1 105 ? 7.377 30.230 -8.462 1.00 59.38 105 SER A C 1
ATOM 770 O O . SER A 1 105 ? 6.363 30.510 -7.823 1.00 59.38 105 SER A O 1
ATOM 772 N N . SER A 1 106 ? 8.563 30.761 -8.182 1.00 56.00 106 SER A N 1
ATOM 773 C CA . SER A 1 106 ? 8.802 31.784 -7.163 1.00 56.00 106 SER A CA 1
ATOM 774 C C . SER A 1 106 ? 8.331 33.172 -7.614 1.00 56.00 106 SER A C 1
ATOM 776 O O . SER A 1 106 ? 9.114 34.115 -7.598 1.00 56.00 106 SER A O 1
ATOM 778 N N . GLU A 1 107 ? 7.080 33.310 -8.049 1.00 50.56 107 GLU A N 1
ATOM 779 C CA . GLU A 1 107 ? 6.517 34.601 -8.452 1.00 50.56 107 GLU A CA 1
ATOM 780 C C . GLU A 1 107 ? 5.067 34.726 -7.982 1.00 50.56 107 GLU A C 1
ATOM 782 O O . GLU A 1 107 ? 4.170 34.067 -8.506 1.00 50.56 107 GLU A O 1
ATOM 787 N N . CYS A 1 108 ? 4.914 35.530 -6.924 1.00 44.31 108 CYS A N 1
ATOM 788 C CA . CYS A 1 108 ? 3.812 36.429 -6.554 1.00 44.31 108 CYS A CA 1
ATOM 789 C C . CYS A 1 108 ? 3.772 36.545 -5.022 1.00 44.31 108 CYS A C 1
ATOM 791 O O . CYS A 1 108 ? 2.993 35.868 -4.350 1.00 44.31 108 CYS A O 1
ATOM 793 N N . ALA A 1 109 ? 4.670 37.384 -4.501 1.00 38.50 109 ALA A N 1
ATOM 794 C CA . ALA A 1 109 ? 4.458 38.125 -3.261 1.00 38.50 109 ALA A CA 1
ATOM 795 C C . ALA A 1 109 ? 3.825 39.477 -3.615 1.00 38.50 109 ALA A C 1
ATOM 797 O O . ALA A 1 109 ? 4.144 39.979 -4.720 1.00 38.50 109 ALA A O 1
#

pLDDT: mean 82.5, std 12.64, range [38.5, 96.88]

Foldseek 3Di:
DADPPDPPDPDDDDDDPPDPPPKDKDFQPVQKDKDWPDPKDKDKDQFDKDADDDPDDDDCADPPRDGDPPIDTSNVVVHMDIDIDTDMDMDGDPVRMDMDDDDPDPDDD

Secondary structure (DSSP, 8-state):
------TT--S-----SSS-TT-EEEE-GGGEEEEESSSPEEEEESS-EEE--SS----SB-TTSPBPSSEEETTTTT--EEEEE--EEEEE-TTSEEEE---------